Protein AF-A0A4W5PQN6-F1 (afdb_monomer)

Nearest PDB structures (foldseek):
  8ptx-assembly1_C  TM=5.945E-01  e=7.706E-08  Homo sapiens

InterPro domains:
  IPR039661 ELP3/YhcC [PTHR11135] (6-90)
  IPR056591 ELP3-like, N-terminal domain [PF23613] (7-64)

Organism: NCBI:txid62062

Sequence (93 aa):
MSPISWVEAHQEGKDVNLNKVKTKCSAKYGLSAQPRLVDIIAAVPPQYRRALVPKLKAKPIRTASRIAVVAVMCKPHRCPHISFTGNICVRHL

Secondary structure (DSSP, 8-state):
----HHHHHHHTT----HHHHH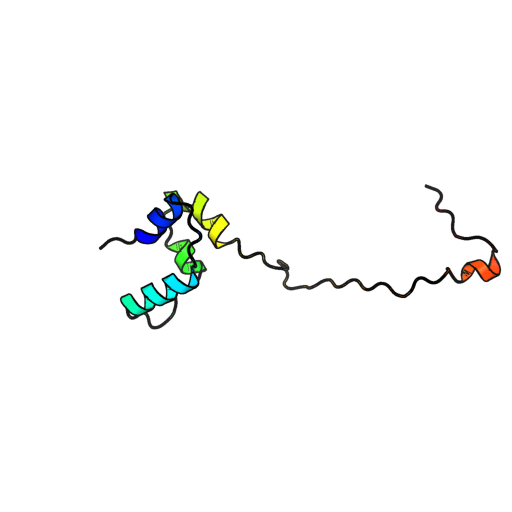HHHHHHTT-SSPPPHHHHHHTS-HHHHHHHHHHHH-S--S-TTS-------PPP---TTHHHHSS------

Structure (mmCIF, N/CA/C/O backbone):
data_AF-A0A4W5PQN6-F1
#
_entry.id   AF-A0A4W5PQN6-F1
#
loop_
_atom_site.group_PDB
_atom_site.id
_atom_site.type_symbol
_atom_site.label_atom_id
_atom_site.label_alt_id
_atom_site.label_comp_id
_atom_site.label_asym_id
_atom_site.label_entity_id
_atom_site.label_seq_id
_atom_site.pdbx_PDB_ins_code
_atom_site.Cartn_x
_atom_site.Cartn_y
_atom_site.Cartn_z
_atom_site.occupanc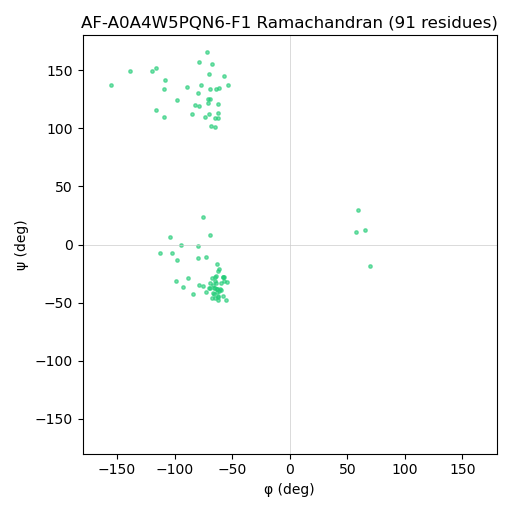y
_atom_site.B_iso_or_equiv
_atom_site.auth_seq_id
_atom_site.auth_comp_id
_atom_site.auth_asym_id
_atom_site.auth_atom_id
_atom_site.pdbx_PDB_model_num
ATOM 1 N N . MET A 1 1 ? -25.875 8.201 24.475 1.00 36.53 1 MET A N 1
ATOM 2 C CA . MET A 1 1 ? -24.421 8.182 24.755 1.00 36.53 1 MET A CA 1
ATOM 3 C C . MET A 1 1 ? -23.694 8.036 23.420 1.00 36.53 1 MET A C 1
ATOM 5 O O . MET A 1 1 ? -23.774 6.989 22.795 1.00 36.53 1 MET A O 1
ATOM 9 N N . SER A 1 2 ? -23.161 9.139 22.910 1.00 35.22 2 SER A N 1
ATOM 10 C CA . SER A 1 2 ? -22.974 9.478 21.490 1.00 35.22 2 SER A CA 1
ATOM 11 C C . SER A 1 2 ? -21.751 8.818 20.810 1.00 35.22 2 SER A C 1
ATOM 13 O O . SER A 1 2 ? -20.637 8.966 21.308 1.00 35.22 2 SER A O 1
ATOM 15 N N . PRO A 1 3 ? -21.896 8.182 19.628 1.00 45.47 3 PRO A N 1
ATOM 16 C CA . PRO A 1 3 ? -20.783 7.627 18.836 1.00 45.47 3 PRO A CA 1
ATOM 17 C C . PRO A 1 3 ? -19.935 8.678 18.069 1.00 45.47 3 PRO A C 1
ATOM 19 O O . PRO A 1 3 ? -19.304 8.357 17.065 1.00 45.47 3 PRO A O 1
ATOM 22 N N . ILE A 1 4 ? -19.915 9.946 18.501 1.00 47.41 4 ILE A N 1
ATOM 23 C CA . ILE A 1 4 ? -19.683 11.096 17.598 1.00 47.41 4 ILE A CA 1
ATOM 24 C C . ILE A 1 4 ? -18.233 11.629 17.581 1.00 47.41 4 ILE A C 1
ATOM 26 O O . ILE A 1 4 ? -17.850 12.297 16.623 1.00 47.41 4 ILE A O 1
ATOM 30 N N . SER A 1 5 ? -17.356 11.256 18.521 1.00 57.34 5 SER A N 1
ATOM 31 C CA . SER A 1 5 ? -16.043 11.930 18.656 1.00 57.34 5 SER A CA 1
ATOM 32 C C . SER A 1 5 ? -15.100 11.803 17.443 1.00 57.34 5 SER A C 1
ATOM 34 O O . SER A 1 5 ? -14.124 12.537 17.330 1.00 57.34 5 SER A O 1
ATOM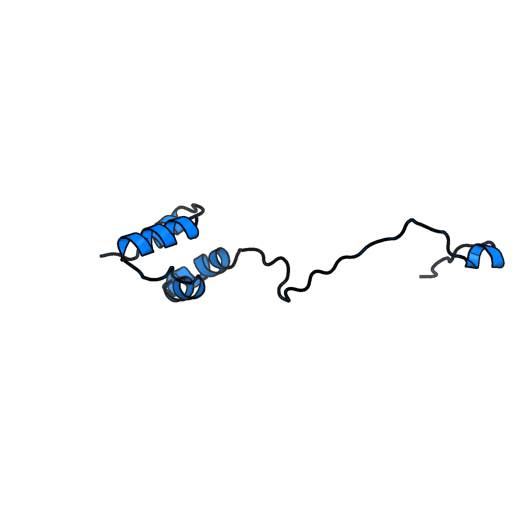 36 N N . TRP A 1 6 ? -15.346 10.861 16.529 1.00 55.47 6 TRP A N 1
ATOM 37 C CA . TRP A 1 6 ? -14.550 10.683 15.307 1.00 55.47 6 TRP A CA 1
ATOM 38 C C . TRP A 1 6 ? -15.029 11.516 14.122 1.00 55.47 6 TRP A C 1
ATOM 40 O O . TRP A 1 6 ? -14.230 11.851 13.249 1.00 55.47 6 TRP A O 1
ATOM 50 N N . VAL A 1 7 ? -16.327 11.817 14.074 1.00 61.31 7 VAL A N 1
ATOM 51 C CA . VAL A 1 7 ? -16.918 12.640 13.013 1.00 61.31 7 VAL A CA 1
ATOM 52 C C . VAL A 1 7 ? -16.500 14.096 13.217 1.00 61.31 7 VAL A C 1
ATOM 54 O O . VAL A 1 7 ? -16.077 14.746 12.264 1.00 61.31 7 VAL A O 1
ATOM 57 N N . GLU A 1 8 ? -16.495 14.557 14.469 1.00 59.06 8 GLU A N 1
ATOM 58 C CA . GLU A 1 8 ? -15.989 15.877 14.874 1.00 59.06 8 GLU A CA 1
ATOM 59 C C . GLU A 1 8 ? -14.489 16.022 14.572 1.00 59.06 8 GLU A C 1
ATOM 61 O O . GLU A 1 8 ?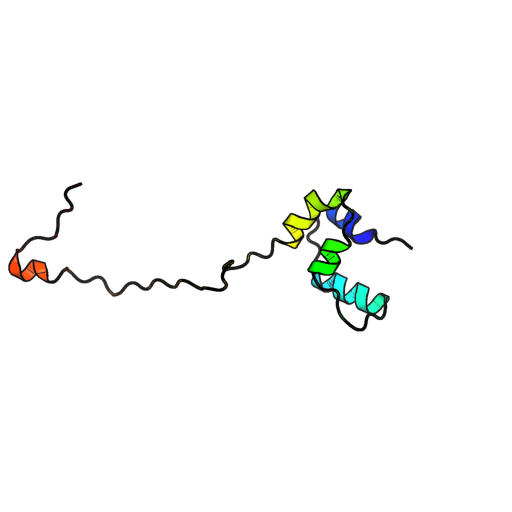 -14.064 16.988 13.942 1.00 59.06 8 GLU A O 1
ATOM 66 N N . ALA A 1 9 ? -13.681 15.007 14.899 1.00 58.84 9 ALA A N 1
ATOM 67 C CA . ALA A 1 9 ? -12.250 15.022 14.593 1.00 58.84 9 ALA A CA 1
ATOM 68 C C . ALA A 1 9 ? -11.944 15.030 13.078 1.00 58.84 9 ALA A C 1
ATOM 70 O O . ALA A 1 9 ? -10.906 15.544 12.659 1.00 58.84 9 ALA A O 1
ATOM 71 N N . HIS A 1 10 ? -12.844 14.488 12.244 1.00 55.56 10 HIS A N 1
ATOM 72 C CA . HIS A 1 10 ? -12.730 14.578 10.786 1.00 55.56 10 HIS A CA 1
ATOM 73 C C . HIS A 1 10 ? -13.090 15.968 10.249 1.00 55.56 10 HIS A C 1
ATOM 75 O O . HIS A 1 10 ? -12.455 16.420 9.295 1.00 55.56 10 HIS A O 1
ATOM 81 N N . GLN A 1 11 ? -14.075 16.644 10.850 1.00 54.53 11 GLN A N 1
ATOM 82 C CA . GLN A 1 11 ? -14.425 18.029 10.511 1.00 54.53 11 GLN A CA 1
ATOM 83 C C . GLN A 1 11 ? -13.284 19.001 10.841 1.00 54.53 11 GLN A C 1
ATOM 85 O O . GLN A 1 11 ? -13.070 19.952 10.099 1.00 54.53 11 GLN A O 1
ATOM 90 N N . GLU A 1 12 ? -12.486 18.714 11.874 1.00 57.25 12 GLU A N 1
ATOM 91 C CA . GLU A 1 12 ? -11.294 19.499 12.233 1.00 57.25 12 GLU A CA 1
ATOM 92 C C . GLU A 1 12 ? -10.045 19.200 11.379 1.00 57.25 12 GLU A C 1
ATOM 94 O O . GLU A 1 12 ? -8.991 19.792 11.603 1.00 57.25 12 GLU A O 1
ATOM 99 N N . GLY A 1 13 ? -10.111 18.268 10.420 1.00 53.38 13 GLY A N 1
ATOM 100 C CA . GLY A 1 13 ? -8.979 17.951 9.538 1.00 53.38 13 GLY A CA 1
ATOM 101 C C . GLY A 1 13 ? -7.756 17.338 10.239 1.00 53.38 13 GLY A C 1
ATOM 102 O O . GLY A 1 13 ? -6.695 17.231 9.624 1.00 53.38 13 GLY A O 1
ATOM 103 N N . LYS A 1 14 ? -7.883 16.914 11.502 1.00 53.31 14 LYS A N 1
ATOM 104 C CA . LYS A 1 14 ? -6.786 16.319 12.276 1.00 53.31 14 LYS A CA 1
ATOM 105 C C . LYS A 1 14 ? -6.544 14.871 11.857 1.00 53.31 14 LYS A C 1
ATOM 107 O O . LYS A 1 14 ? -7.478 14.083 11.701 1.00 53.31 14 LYS A O 1
ATOM 112 N N . ASP A 1 15 ? -5.272 14.501 11.719 1.00 54.56 15 ASP A N 1
ATOM 113 C CA . ASP A 1 15 ? -4.871 13.107 11.532 1.00 54.56 15 ASP A CA 1
ATOM 114 C C . ASP A 1 15 ? -5.143 12.327 12.825 1.00 54.56 15 ASP A C 1
ATOM 116 O O . ASP A 1 15 ? -4.438 12.447 13.831 1.00 54.56 15 ASP A O 1
ATOM 120 N N . VAL A 1 16 ? -6.236 11.566 12.837 1.00 63.31 16 VAL A N 1
ATOM 121 C CA . VAL A 1 16 ? -6.591 10.745 13.990 1.00 63.31 16 VAL A CA 1
ATOM 122 C C . VAL A 1 16 ? -5.850 9.422 13.887 1.00 63.31 16 VAL A C 1
ATOM 124 O O . VAL A 1 16 ? -6.158 8.576 13.046 1.00 63.31 16 VAL A O 1
ATOM 127 N N . ASN A 1 17 ? -4.907 9.200 14.802 1.00 65.50 17 ASN A N 1
ATOM 128 C CA . ASN A 1 17 ? -4.231 7.915 14.911 1.00 65.50 17 ASN A CA 1
ATOM 129 C C . ASN A 1 17 ? -5.230 6.819 15.324 1.00 65.50 17 ASN A C 1
ATOM 131 O O . ASN A 1 17 ? -5.562 6.657 16.504 1.00 65.50 17 ASN A O 1
ATOM 135 N N . LEU A 1 18 ? -5.669 6.037 14.334 1.00 67.94 18 LEU A N 1
ATOM 136 C CA . LEU A 1 18 ? -6.687 5.001 14.493 1.00 67.94 18 LEU A CA 1
ATOM 137 C C . LEU A 1 18 ? -6.324 3.956 15.554 1.00 67.94 18 LEU A C 1
ATOM 139 O O . LEU A 1 18 ? -7.210 3.436 16.226 1.00 67.94 18 LEU A O 1
ATOM 143 N N . ASN A 1 19 ? -5.033 3.666 15.736 1.00 67.00 19 ASN A N 1
ATOM 144 C CA . ASN A 1 19 ? -4.569 2.667 16.696 1.00 67.00 19 ASN A CA 1
ATOM 145 C C . ASN A 1 19 ? -4.835 3.109 18.138 1.00 67.00 19 ASN A C 1
ATOM 147 O O . ASN A 1 19 ? -5.385 2.344 18.925 1.00 67.00 19 ASN A O 1
ATOM 151 N N . LYS A 1 20 ? -4.517 4.367 18.471 1.00 69.88 20 LYS A N 1
ATOM 152 C CA . LYS A 1 20 ? -4.730 4.902 19.826 1.00 69.88 20 LYS A CA 1
ATOM 153 C C . LYS A 1 20 ? -6.202 4.894 20.211 1.00 69.88 20 LYS A C 1
ATOM 155 O O . LYS A 1 20 ? -6.544 4.602 21.355 1.00 69.88 20 LYS A O 1
ATOM 160 N N . VAL A 1 21 ? -7.078 5.226 19.270 1.00 72.88 21 VAL A N 1
ATOM 161 C CA . VAL A 1 21 ? -8.501 5.322 19.577 1.00 72.88 21 VAL A CA 1
ATOM 162 C C . VAL A 1 21 ? -9.162 3.943 19.635 1.00 72.88 21 VAL A C 1
ATOM 164 O O . VAL A 1 21 ? -9.991 3.730 20.512 1.00 72.88 21 VAL A O 1
ATOM 167 N N . LYS A 1 22 ? -8.739 2.971 18.812 1.00 71.25 22 LYS A N 1
ATOM 168 C CA . LYS A 1 22 ? -9.155 1.563 18.963 1.00 71.25 22 LYS A CA 1
ATOM 169 C C . LYS A 1 22 ? -8.836 1.035 20.364 1.00 71.25 22 LYS A C 1
ATOM 171 O O . LYS A 1 22 ? -9.728 0.498 21.024 1.00 71.25 22 LYS A O 1
ATOM 176 N N . THR A 1 23 ? -7.615 1.273 20.854 1.00 72.62 23 THR A N 1
ATOM 177 C CA . THR A 1 23 ? -7.200 0.852 22.200 1.00 72.62 23 THR A CA 1
ATOM 178 C C . THR A 1 23 ? -8.045 1.519 23.283 1.00 72.62 23 THR A C 1
ATOM 180 O O . THR A 1 23 ? -8.568 0.827 24.153 1.00 72.62 23 THR A O 1
ATOM 183 N N . LYS A 1 24 ? -8.247 2.843 23.204 1.00 73.38 24 LYS A N 1
ATOM 184 C CA . LYS A 1 24 ? -9.070 3.594 24.170 1.00 73.38 24 LYS A CA 1
ATOM 185 C C . LYS A 1 24 ? -10.532 3.148 24.173 1.00 73.38 24 LYS A C 1
ATOM 187 O O . LYS A 1 24 ? -11.105 2.972 25.242 1.00 73.38 24 LYS A O 1
ATOM 192 N N . CYS A 1 25 ? -11.135 2.952 23.002 1.00 73.19 25 CYS A N 1
ATOM 193 C CA . CYS A 1 25 ? -12.512 2.473 22.893 1.00 73.19 25 CYS A CA 1
ATOM 194 C C . CYS A 1 25 ? -12.645 1.053 23.448 1.00 73.19 25 CYS A C 1
ATOM 196 O O . CYS A 1 25 ? -13.532 0.802 24.252 1.00 73.19 25 CYS A O 1
ATOM 198 N N . SER A 1 26 ? -11.739 0.144 23.095 1.00 73.69 26 SER A N 1
ATOM 199 C CA . SER A 1 26 ? -11.808 -1.238 23.584 1.00 73.69 26 SER A CA 1
ATOM 200 C C . SER A 1 26 ? -11.619 -1.334 25.095 1.00 73.69 26 SER A C 1
ATOM 202 O O . SER A 1 26 ? -12.331 -2.096 25.736 1.00 73.69 26 SER A O 1
ATOM 204 N N . ALA A 1 27 ? -10.741 -0.508 25.674 1.00 75.56 27 ALA A N 1
ATOM 205 C CA . ALA A 1 27 ? -10.587 -0.403 27.124 1.00 75.56 27 ALA A CA 1
ATOM 206 C C . ALA A 1 27 ? -11.835 0.191 27.799 1.00 75.56 27 ALA A C 1
ATOM 208 O O . ALA A 1 27 ? -12.280 -0.315 28.823 1.00 75.56 27 ALA A O 1
ATOM 209 N N . LYS A 1 28 ? -12.439 1.230 27.206 1.00 76.25 28 LYS A N 1
ATOM 210 C 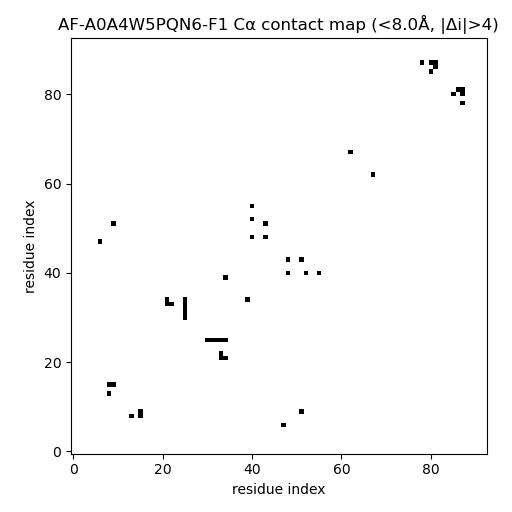CA . LYS A 1 28 ? -13.646 1.883 27.740 1.00 76.25 28 LYS A CA 1
ATOM 211 C C . LYS A 1 28 ? -14.879 0.974 27.717 1.00 76.25 28 LYS A C 1
ATOM 213 O O . LYS A 1 28 ? -15.719 1.083 28.601 1.00 76.25 28 LYS A O 1
ATOM 218 N N . TYR A 1 29 ? -14.997 0.115 26.706 1.00 77.56 29 TYR A N 1
ATOM 219 C CA . TYR A 1 29 ? -16.147 -0.774 26.511 1.00 77.56 29 TYR A CA 1
ATOM 220 C C . TYR A 1 29 ? -15.870 -2.235 26.901 1.00 77.56 29 TYR A C 1
ATOM 222 O O . TYR A 1 29 ? -16.720 -3.086 26.659 1.00 77.56 29 TYR A O 1
ATOM 230 N N . GLY A 1 30 ? -14.703 -2.544 27.482 1.00 75.50 30 GLY A N 1
ATOM 231 C CA . GLY A 1 30 ? -14.350 -3.903 27.914 1.00 75.50 30 GLY A CA 1
ATOM 232 C C . GLY A 1 30 ? -14.345 -4.936 26.780 1.00 75.50 30 GLY A C 1
ATOM 233 O O . GLY A 1 30 ? -14.658 -6.102 27.004 1.00 75.50 30 GLY A O 1
ATOM 234 N N . LEU A 1 31 ? -14.042 -4.518 25.547 1.00 76.69 31 LEU A N 1
ATOM 235 C CA . LEU A 1 31 ? -14.080 -5.403 24.385 1.00 76.69 31 LEU A CA 1
ATOM 236 C C . LEU A 1 31 ? -12.948 -6.438 24.473 1.00 76.69 31 LEU A C 1
ATOM 238 O O . LEU A 1 31 ? -11.775 -6.077 24.550 1.00 76.69 31 LEU A O 1
ATOM 242 N N . SER A 1 32 ? -13.307 -7.723 24.388 1.00 72.12 32 SER A N 1
ATOM 243 C CA . SER A 1 32 ? -12.365 -8.858 24.372 1.00 72.12 32 SER A CA 1
ATOM 244 C C . SER A 1 32 ? -11.343 -8.779 23.229 1.00 72.12 32 SER A C 1
ATOM 246 O O . SER A 1 32 ? -10.227 -9.280 23.360 1.00 72.12 32 SER A O 1
ATOM 248 N N . ALA A 1 33 ? -11.701 -8.128 22.119 1.00 73.00 33 ALA A N 1
ATOM 249 C CA . ALA A 1 33 ? -10.843 -7.969 20.956 1.00 73.00 33 ALA A CA 1
ATOM 250 C C . ALA A 1 33 ? -10.940 -6.554 20.377 1.00 73.00 33 ALA A C 1
ATOM 252 O O . ALA A 1 33 ? -11.982 -5.901 20.425 1.00 73.00 33 ALA A O 1
ATOM 253 N N . GLN A 1 34 ? -9.839 -6.094 19.779 1.00 74.00 34 GLN A N 1
ATOM 254 C CA . GLN A 1 34 ? -9.805 -4.817 19.072 1.00 74.00 34 GLN A CA 1
ATOM 255 C C . GLN A 1 34 ? -10.644 -4.897 17.783 1.00 74.00 34 GLN A C 1
ATOM 257 O O . GLN A 1 34 ? -10.462 -5.836 17.001 1.00 74.00 34 GLN A O 1
ATOM 262 N N . PRO A 1 35 ? -11.505 -3.903 17.496 1.00 74.25 35 PRO A N 1
ATOM 263 C CA . PRO A 1 35 ? -12.326 -3.904 16.291 1.00 74.25 35 PRO A CA 1
ATOM 264 C C . PRO A 1 35 ? -11.462 -3.826 15.026 1.00 74.25 35 PRO A C 1
ATOM 266 O O . PRO A 1 35 ? -10.528 -3.007 14.910 1.00 74.25 35 PRO A O 1
ATOM 269 N N . ARG A 1 36 ? -11.776 -4.677 14.040 1.00 70.62 36 ARG A N 1
ATOM 270 C CA . ARG A 1 36 ? -11.050 -4.705 12.765 1.00 70.62 36 ARG A CA 1
ATOM 271 C C . ARG A 1 36 ? -11.331 -3.413 12.005 1.00 70.62 36 ARG A C 1
ATOM 273 O O . ARG A 1 36 ? -12.338 -2.742 12.206 1.00 70.62 36 ARG A O 1
ATOM 280 N N . LEU A 1 37 ? -10.418 -3.026 11.113 1.00 72.19 37 LEU A N 1
ATOM 281 C CA . LEU A 1 37 ? -10.613 -1.820 10.299 1.00 72.19 37 LEU A CA 1
ATOM 282 C C . LEU A 1 37 ? -11.883 -1.916 9.429 1.00 72.19 37 LEU A C 1
ATOM 284 O O . LEU A 1 37 ? -12.556 -0.911 9.233 1.00 72.19 37 LEU A O 1
ATOM 288 N N . VAL A 1 38 ? -12.228 -3.126 8.971 1.00 70.50 38 VAL A N 1
ATOM 289 C CA . VAL A 1 38 ? -13.452 -3.399 8.199 1.00 70.50 38 VAL A CA 1
ATOM 290 C C . VAL A 1 38 ? -14.726 -3.114 8.999 1.00 70.50 38 VAL A C 1
ATOM 292 O O . VAL A 1 38 ? -15.629 -2.475 8.468 1.00 70.50 38 VAL A O 1
ATOM 295 N N . ASP A 1 39 ? -14.759 -3.479 10.282 1.00 75.19 39 ASP A N 1
ATOM 296 C CA . ASP A 1 39 ? -15.919 -3.267 11.160 1.00 75.19 39 ASP A CA 1
ATOM 297 C C . ASP A 1 39 ? -16.111 -1.775 11.459 1.00 75.19 39 ASP A C 1
ATOM 299 O O . ASP A 1 39 ? -17.226 -1.261 11.466 1.00 75.19 39 ASP A O 1
ATOM 303 N N . ILE A 1 40 ? -15.002 -1.046 11.618 1.00 75.69 40 ILE A N 1
ATOM 304 C CA . ILE A 1 40 ? -15.013 0.410 11.808 1.00 75.69 40 ILE A CA 1
ATOM 305 C C . ILE A 1 40 ? -15.539 1.110 10.554 1.00 75.69 40 ILE A C 1
ATOM 307 O O . ILE A 1 40 ? -16.357 2.014 10.668 1.00 75.69 40 ILE A O 1
ATOM 311 N N . ILE A 1 41 ? -15.114 0.679 9.360 1.00 72.44 41 ILE A N 1
ATOM 312 C CA . ILE A 1 41 ? -15.622 1.200 8.080 1.00 72.44 41 ILE A CA 1
ATOM 313 C C . ILE A 1 41 ? -17.121 0.899 7.918 1.00 72.44 41 ILE A C 1
ATOM 315 O O . ILE A 1 41 ? -17.866 1.738 7.403 1.00 72.44 41 ILE A O 1
ATOM 319 N N . ALA A 1 42 ? -17.572 -0.279 8.357 1.00 74.06 42 ALA A N 1
ATOM 320 C CA . ALA A 1 42 ? -18.978 -0.667 8.313 1.00 74.06 42 ALA A CA 1
ATOM 321 C C . ALA A 1 42 ? -19.845 0.195 9.243 1.00 74.06 42 ALA A C 1
ATOM 323 O O . ALA A 1 42 ? -20.939 0.584 8.840 1.00 74.06 42 ALA A O 1
ATOM 324 N N . ALA A 1 43 ? -19.327 0.562 10.420 1.00 76.75 43 ALA A N 1
ATOM 325 C CA . ALA A 1 43 ? -20.002 1.412 11.400 1.00 76.75 43 ALA A CA 1
ATOM 326 C C . ALA A 1 43 ? -20.094 2.902 11.003 1.00 76.75 43 ALA A C 1
ATOM 328 O O . AL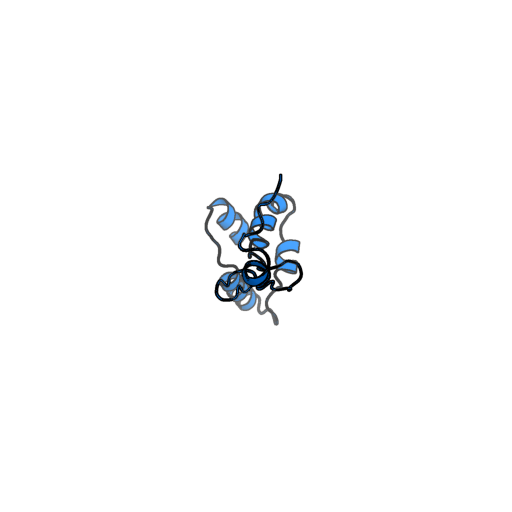A A 1 43 ? -20.810 3.660 11.657 1.00 76.75 43 ALA A O 1
ATOM 329 N N . VAL A 1 44 ? -19.395 3.348 9.947 1.00 75.25 44 VAL A N 1
ATOM 330 C CA . VAL A 1 44 ? -19.483 4.741 9.472 1.00 75.25 44 VAL A CA 1
ATOM 331 C C . VAL A 1 44 ? -20.847 4.993 8.811 1.00 75.25 44 VAL A C 1
ATOM 333 O O . VAL A 1 44 ? -21.174 4.309 7.831 1.00 75.25 44 VAL A O 1
ATOM 336 N N . PRO A 1 45 ? -21.611 6.015 9.255 1.00 76.31 45 PRO A N 1
ATOM 337 C CA . PRO A 1 45 ? -22.864 6.401 8.616 1.00 76.31 45 PRO A CA 1
ATOM 338 C C . PRO A 1 45 ? -22.666 6.750 7.130 1.00 76.31 45 PRO A C 1
ATOM 340 O O . PRO A 1 45 ? -21.651 7.355 6.765 1.00 76.31 45 PRO A O 1
ATOM 343 N N . PRO A 1 46 ? -23.640 6.447 6.253 1.00 71.81 46 PRO A N 1
ATOM 344 C CA . PRO A 1 46 ? -23.507 6.627 4.802 1.00 71.81 46 PRO A CA 1
ATOM 345 C C . PRO A 1 46 ? -23.195 8.075 4.390 1.00 71.81 46 PRO A C 1
ATOM 347 O O . PRO A 1 46 ? -22.501 8.296 3.400 1.00 71.81 46 PRO A O 1
ATOM 350 N N . GLN A 1 47 ? -23.630 9.041 5.200 1.00 74.62 47 GLN A N 1
ATOM 351 C CA . GLN A 1 47 ? -23.423 10.481 5.026 1.00 74.62 47 GLN A CA 1
ATOM 352 C C . GLN A 1 47 ? -21.932 10.865 5.010 1.00 74.62 47 GLN A C 1
ATOM 354 O O . GLN A 1 47 ? -21.496 11.680 4.203 1.00 74.62 47 GLN A O 1
ATOM 359 N N . TYR A 1 48 ? -21.129 10.213 5.855 1.00 69.69 48 TYR A N 1
ATOM 360 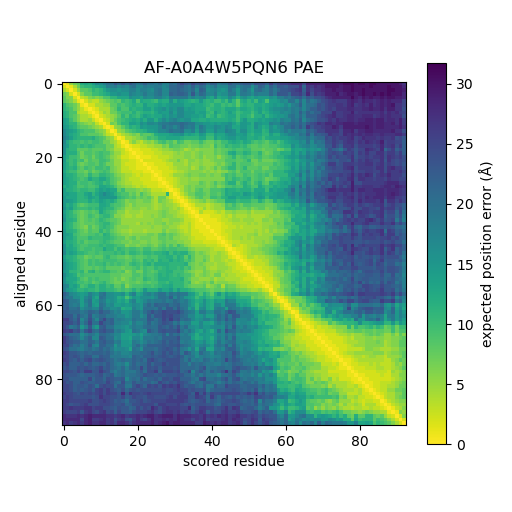C CA . TYR A 1 48 ? -19.699 10.493 6.018 1.00 69.69 48 TYR A CA 1
ATOM 361 C C . TYR A 1 48 ? -18.809 9.465 5.310 1.00 69.69 48 TYR A C 1
ATOM 363 O O . TYR A 1 48 ? -17.593 9.641 5.204 1.00 69.69 48 TYR A O 1
ATOM 371 N N . ARG A 1 49 ? -19.406 8.392 4.776 1.00 69.81 49 ARG A N 1
ATOM 372 C CA . ARG A 1 49 ? -18.699 7.278 4.137 1.00 69.81 49 ARG A CA 1
ATOM 373 C C . ARG A 1 49 ? -17.861 7.734 2.937 1.00 69.81 49 ARG A C 1
ATOM 375 O O . ARG A 1 49 ? -16.735 7.270 2.784 1.00 69.81 49 ARG A O 1
ATOM 382 N N . ARG A 1 50 ? -18.354 8.679 2.126 1.00 68.62 50 ARG A N 1
ATOM 383 C CA . ARG A 1 50 ? -17.617 9.214 0.960 1.00 68.62 50 ARG A CA 1
ATOM 384 C C . ARG A 1 50 ? -16.331 9.957 1.342 1.00 68.62 50 ARG A C 1
ATOM 386 O O . ARG A 1 50 ? -15.359 9.874 0.602 1.00 68.62 50 ARG A O 1
ATOM 393 N N . ALA A 1 51 ? -16.307 10.628 2.493 1.00 69.62 51 ALA A N 1
ATOM 394 C CA . ALA A 1 51 ? -15.157 11.413 2.945 1.00 69.62 51 ALA A CA 1
ATOM 395 C C . ALA A 1 51 ? -14.186 10.610 3.835 1.00 69.62 51 ALA A C 1
ATOM 397 O O . ALA A 1 51 ? -12.968 10.766 3.723 1.00 69.62 51 ALA A O 1
ATOM 398 N N . LEU A 1 52 ? -14.697 9.716 4.695 1.00 69.06 52 LEU A N 1
ATOM 399 C CA . LEU A 1 52 ? -13.873 8.934 5.630 1.00 69.06 52 LEU A CA 1
ATOM 400 C C . LEU A 1 52 ? -13.264 7.671 5.011 1.00 69.06 52 LEU A C 1
ATOM 402 O O . LEU A 1 52 ? -12.099 7.377 5.268 1.00 69.06 52 LEU A O 1
ATOM 406 N N . VAL A 1 53 ? -14.013 6.904 4.211 1.00 70.50 53 VAL A N 1
ATOM 407 C CA . VAL A 1 53 ? -13.539 5.614 3.665 1.00 70.50 53 VAL A CA 1
ATOM 408 C C . VAL A 1 53 ? -12.253 5.721 2.843 1.00 70.50 53 VAL A C 1
ATOM 410 O O . VAL A 1 53 ? -11.374 4.882 3.062 1.00 70.50 53 VAL A O 1
ATOM 413 N N . PRO A 1 54 ? -12.077 6.703 1.936 1.00 70.00 54 PRO A N 1
ATOM 414 C CA . PRO A 1 54 ? -10.819 6.825 1.204 1.00 70.00 54 PRO A CA 1
ATOM 415 C C . PRO A 1 54 ? -9.629 7.111 2.131 1.00 70.00 54 PRO A C 1
ATOM 417 O O . PRO A 1 54 ? -8.578 6.506 1.948 1.00 70.00 54 PRO A O 1
ATOM 420 N N . LYS A 1 55 ? -9.799 7.928 3.182 1.00 66.38 55 LYS A N 1
ATOM 421 C CA . LYS A 1 55 ? -8.737 8.208 4.168 1.00 66.38 55 LYS A CA 1
ATOM 422 C C . LYS A 1 55 ? -8.416 6.998 5.051 1.00 66.38 55 LYS A C 1
ATOM 424 O O . LYS A 1 55 ? -7.257 6.738 5.347 1.00 66.38 55 LYS A O 1
ATOM 429 N N . LEU A 1 56 ? -9.426 6.212 5.427 1.00 66.56 56 LEU A N 1
ATOM 430 C CA . LEU A 1 56 ? -9.252 4.983 6.215 1.00 66.56 56 LEU A CA 1
ATOM 431 C C . LEU A 1 56 ? -8.554 3.869 5.417 1.00 66.56 56 LEU A C 1
ATOM 433 O O . LEU A 1 56 ? -7.801 3.080 5.987 1.00 66.56 56 LEU A O 1
ATOM 437 N N . LYS A 1 57 ? -8.784 3.808 4.100 1.00 63.09 57 LYS A N 1
ATOM 438 C CA . LYS A 1 57 ? -8.096 2.889 3.178 1.00 63.09 57 LYS A CA 1
ATOM 439 C C . LYS A 1 57 ? -6.702 3.368 2.772 1.00 63.09 57 LYS A C 1
ATOM 441 O O . LYS A 1 57 ? -5.952 2.577 2.212 1.00 63.09 57 LYS A O 1
ATOM 446 N N . ALA A 1 58 ? -6.342 4.618 3.066 1.00 58.44 58 ALA A N 1
ATOM 447 C CA . ALA A 1 58 ? -5.144 5.276 2.552 1.00 58.44 58 ALA A CA 1
ATOM 448 C C . ALA A 1 58 ? -3.816 4.731 3.092 1.00 58.44 58 ALA A C 1
ATOM 450 O O . ALA A 1 58 ? -2.785 5.329 2.811 1.00 58.44 58 ALA A O 1
ATOM 451 N N . LYS A 1 59 ? -3.785 3.615 3.839 1.00 56.81 59 LYS A N 1
ATOM 452 C CA . LYS A 1 59 ? -2.514 2.923 4.074 1.00 56.81 59 LYS A CA 1
ATOM 453 C C . LYS A 1 59 ? -2.021 2.464 2.694 1.00 56.81 59 LYS A C 1
ATOM 455 O O . LYS A 1 59 ? -2.647 1.567 2.125 1.00 56.81 59 LYS A O 1
ATOM 460 N N . PRO A 1 60 ? -0.954 3.059 2.131 1.00 56.72 60 PRO A N 1
ATOM 461 C CA . PRO A 1 60 ? -0.475 2.650 0.824 1.00 56.72 60 PRO A CA 1
ATOM 462 C C . PRO A 1 60 ? -0.048 1.188 0.934 1.00 56.72 60 PRO A C 1
ATOM 464 O O . PRO A 1 60 ? 0.884 0.846 1.666 1.00 56.72 60 PRO A O 1
ATOM 467 N N . ILE A 1 61 ? -0.770 0.303 0.255 1.00 60.69 61 ILE A N 1
ATOM 468 C CA . ILE A 1 61 ? -0.307 -1.064 0.060 1.00 60.69 61 ILE A CA 1
ATOM 469 C C . ILE A 1 61 ? 0.856 -0.985 -0.927 1.00 60.69 61 ILE A C 1
ATOM 471 O O . ILE A 1 61 ? 0.702 -0.455 -2.023 1.00 60.69 61 ILE A O 1
ATOM 475 N N . ARG A 1 62 ? 2.038 -1.472 -0.523 1.00 63.34 62 ARG A N 1
ATOM 476 C CA . ARG A 1 62 ? 3.235 -1.496 -1.386 1.00 63.34 62 ARG A CA 1
ATOM 477 C C . ARG A 1 62 ? 2.946 -2.215 -2.713 1.00 63.34 62 ARG A C 1
ATOM 479 O O . ARG A 1 62 ? 3.482 -1.815 -3.736 1.00 63.34 62 ARG A O 1
ATOM 486 N N . THR A 1 63 ? 2.055 -3.213 -2.689 1.00 57.56 63 THR A N 1
ATOM 487 C CA . THR A 1 63 ? 1.494 -3.876 -3.872 1.00 57.56 63 THR A CA 1
ATOM 488 C C . THR A 1 63 ? 0.129 -4.499 -3.578 1.00 57.56 63 THR A C 1
ATOM 490 O O . THR A 1 63 ? -0.062 -5.149 -2.550 1.00 57.56 63 THR A O 1
ATOM 493 N N . ALA A 1 64 ? -0.823 -4.341 -4.505 1.00 69.12 64 ALA A N 1
ATOM 494 C CA . ALA A 1 64 ? -2.161 -4.940 -4.418 1.00 69.12 64 ALA A CA 1
ATOM 495 C C . ALA A 1 64 ? -2.144 -6.477 -4.471 1.00 69.12 64 ALA A C 1
ATOM 497 O O . ALA A 1 64 ? -2.997 -7.128 -3.875 1.00 69.12 64 ALA A O 1
ATOM 498 N N . SER A 1 65 ? -1.137 -7.052 -5.133 1.00 76.38 65 SER A N 1
ATOM 499 C CA . SER A 1 65 ? -0.970 -8.496 -5.322 1.00 76.38 65 SER A CA 1
ATOM 500 C C . SER A 1 65 ? -0.064 -9.173 -4.285 1.00 76.38 65 SER A C 1
ATOM 502 O O . SER A 1 65 ? 0.150 -10.375 -4.379 1.00 76.38 65 SER A O 1
ATOM 504 N N . ARG A 1 66 ? 0.496 -8.434 -3.310 1.00 69.50 66 ARG A N 1
ATOM 505 C CA . ARG A 1 66 ? 1.580 -8.894 -2.406 1.00 69.50 66 ARG A CA 1
ATOM 506 C C . ARG A 1 66 ? 2.870 -9.359 -3.108 1.00 69.50 66 ARG A C 1
ATOM 508 O O . ARG A 1 66 ? 3.741 -9.917 -2.449 1.00 69.50 66 ARG A O 1
ATOM 515 N N . ILE A 1 67 ? 3.016 -9.124 -4.411 1.00 83.12 67 ILE A N 1
ATOM 516 C CA . ILE A 1 67 ? 4.237 -9.436 -5.166 1.00 83.12 67 ILE A CA 1
ATOM 517 C C . ILE A 1 67 ? 5.169 -8.223 -5.099 1.00 83.12 67 ILE A C 1
ATOM 519 O O . ILE A 1 67 ? 4.713 -7.094 -5.262 1.00 83.12 67 ILE A O 1
ATOM 523 N N . ALA A 1 68 ? 6.462 -8.430 -4.859 1.00 84.75 68 ALA A N 1
ATOM 524 C CA . ALA A 1 68 ? 7.474 -7.376 -4.910 1.00 84.75 68 ALA A CA 1
ATOM 525 C C . ALA A 1 68 ? 8.369 -7.597 -6.135 1.00 84.75 68 ALA A C 1
ATOM 527 O O . ALA A 1 68 ? 9.133 -8.558 -6.175 1.00 84.75 68 ALA A O 1
ATOM 528 N N . VAL A 1 69 ? 8.257 -6.727 -7.143 1.00 86.88 69 VAL A N 1
ATOM 529 C CA . VAL A 1 69 ? 9.126 -6.776 -8.327 1.00 86.88 69 VAL A CA 1
ATOM 530 C C . VAL A 1 69 ? 10.436 -6.073 -7.992 1.00 86.88 69 VAL A C 1
ATOM 532 O O . VAL A 1 69 ? 10.437 -4.888 -7.664 1.00 86.88 69 VAL A O 1
ATOM 535 N N . VAL A 1 70 ? 11.546 -6.804 -8.080 1.00 88.81 70 VAL A N 1
ATOM 536 C CA . VAL A 1 70 ? 12.898 -6.269 -7.896 1.00 88.81 70 VAL A CA 1
ATOM 537 C C . VAL A 1 70 ? 13.644 -6.422 -9.214 1.00 88.81 70 VAL A C 1
ATOM 539 O O . VAL A 1 70 ? 13.870 -7.539 -9.673 1.00 88.81 70 VAL A O 1
ATOM 542 N N . ALA A 1 71 ? 14.016 -5.300 -9.827 1.00 92.06 71 ALA A N 1
ATOM 543 C CA . ALA A 1 71 ? 14.879 -5.284 -10.999 1.00 92.06 71 ALA A CA 1
ATOM 544 C C . ALA A 1 71 ? 16.317 -4.999 -10.555 1.00 92.06 71 ALA A C 1
ATOM 546 O O . ALA A 1 71 ? 16.580 -3.987 -9.905 1.00 92.06 71 ALA A O 1
ATOM 547 N N . VAL A 1 72 ? 17.239 -5.892 -10.911 1.00 92.44 72 VAL A N 1
ATOM 548 C CA . VAL A 1 72 ? 18.680 -5.683 -10.751 1.00 92.44 72 VAL A CA 1
ATOM 549 C C . VAL A 1 72 ? 19.297 -5.461 -12.121 1.00 92.44 72 VAL A C 1
ATOM 551 O O . VAL A 1 72 ? 18.903 -6.092 -13.101 1.00 92.44 72 VAL A O 1
ATOM 554 N N . MET A 1 73 ? 20.268 -4.560 -12.193 1.00 94.75 73 MET A N 1
ATOM 555 C CA . MET A 1 73 ? 21.105 -4.401 -13.374 1.00 94.75 73 MET A CA 1
ATOM 556 C C . MET A 1 73 ? 22.502 -4.910 -13.046 1.00 94.75 73 MET A C 1
ATOM 558 O O . MET A 1 73 ? 23.058 -4.597 -11.993 1.00 94.75 73 MET A O 1
ATOM 562 N N . CYS A 1 74 ? 23.066 -5.707 -13.947 1.00 92.56 74 CYS A N 1
ATOM 563 C CA . CYS A 1 74 ? 24.469 -6.085 -13.874 1.00 92.56 74 CYS A CA 1
ATOM 564 C C . CYS A 1 74 ? 25.358 -4.889 -14.237 1.00 92.56 74 CYS A C 1
ATOM 566 O O . CYS A 1 74 ? 24.900 -3.893 -14.804 1.00 92.56 74 CYS A O 1
ATOM 568 N N . LYS A 1 75 ? 26.654 -5.001 -13.933 1.00 92.12 75 LYS A N 1
ATOM 569 C CA . LYS A 1 75 ? 27.650 -4.019 -14.367 1.00 92.12 75 LYS A CA 1
ATOM 570 C C . LYS A 1 75 ? 27.553 -3.840 -15.892 1.00 92.12 75 LYS A C 1
ATOM 572 O O . LYS A 1 75 ? 27.395 -4.839 -16.597 1.00 92.12 75 LYS A O 1
ATOM 577 N N . PRO A 1 76 ? 27.612 -2.608 -16.419 1.00 92.50 76 PRO A N 1
ATOM 578 C CA . PRO A 1 76 ? 27.514 -2.397 -17.855 1.00 92.50 76 PRO A CA 1
ATOM 579 C C . PRO A 1 76 ? 28.686 -3.083 -18.562 1.00 92.50 76 PRO A C 1
ATOM 581 O O . PRO A 1 76 ? 29.849 -2.774 -18.305 1.00 92.50 76 PRO A O 1
ATOM 584 N N . HIS A 1 77 ? 28.363 -4.007 -19.465 1.00 91.44 77 HIS A N 1
ATOM 585 C CA . HIS A 1 77 ? 29.312 -4.650 -20.367 1.00 91.44 77 HIS A CA 1
ATOM 586 C C . HIS A 1 77 ? 28.920 -4.357 -21.814 1.00 91.44 77 HIS A C 1
ATOM 588 O O . HIS A 1 77 ? 27.744 -4.178 -22.136 1.00 91.44 77 HIS A O 1
ATOM 594 N N . ARG A 1 78 ? 29.920 -4.292 -22.699 1.00 87.56 78 ARG A N 1
ATOM 595 C CA . ARG A 1 78 ? 29.670 -4.174 -24.139 1.00 87.56 78 ARG A CA 1
ATOM 596 C C . ARG A 1 78 ? 29.092 -5.487 -24.663 1.00 87.56 78 ARG A C 1
ATOM 598 O O . ARG A 1 78 ? 29.445 -6.559 -24.179 1.00 87.56 78 ARG A O 1
ATOM 605 N N . CYS A 1 79 ? 28.219 -5.397 -25.664 1.00 90.06 79 CYS A N 1
ATOM 606 C CA . CYS A 1 79 ? 27.670 -6.582 -26.318 1.00 90.06 79 CYS A CA 1
ATOM 607 C C . CYS A 1 79 ? 28.811 -7.391 -26.969 1.00 90.06 79 CYS A C 1
ATOM 609 O O . CYS A 1 79 ? 29.636 -6.788 -27.659 1.00 90.06 79 CYS A O 1
ATOM 611 N N . PRO A 1 80 ? 28.859 -8.728 -26.810 1.00 90.75 80 PRO A N 1
ATOM 612 C CA . PRO A 1 80 ? 29.983 -9.555 -27.273 1.00 90.75 80 PRO A CA 1
ATOM 613 C C . PRO A 1 80 ? 30.190 -9.510 -28.795 1.00 90.75 80 PRO A C 1
ATOM 615 O O . PRO A 1 80 ? 31.296 -9.708 -29.287 1.00 90.75 80 PRO A O 1
ATOM 618 N N . HIS A 1 81 ? 29.140 -9.172 -29.544 1.00 91.56 81 HIS A N 1
ATOM 619 C CA . HIS A 1 81 ? 29.161 -9.055 -30.999 1.00 91.56 81 HIS A CA 1
ATOM 620 C C . HIS A 1 81 ? 30.125 -7.981 -31.532 1.00 91.56 81 HIS A C 1
ATOM 622 O O . HIS A 1 81 ? 30.595 -8.096 -32.662 1.00 91.56 81 HIS A O 1
ATOM 628 N N . ILE A 1 82 ? 30.507 -6.990 -30.712 1.00 90.94 82 ILE A N 1
ATOM 629 C CA . ILE A 1 82 ? 31.486 -5.968 -31.116 1.00 90.94 82 ILE A CA 1
ATOM 630 C C . ILE A 1 82 ? 32.824 -6.581 -31.560 1.00 90.94 82 ILE A C 1
ATOM 632 O O . ILE A 1 82 ? 33.498 -6.008 -32.409 1.00 90.94 82 ILE A O 1
ATOM 636 N N . SER A 1 83 ? 33.185 -7.762 -31.041 1.00 88.06 83 SER A N 1
ATOM 637 C CA . SER A 1 83 ? 34.408 -8.471 -31.433 1.00 88.06 83 SER A CA 1
ATOM 638 C C . SER A 1 83 ? 34.379 -8.974 -32.876 1.00 88.06 83 SER A C 1
ATOM 640 O O . SER A 1 83 ? 35.435 -9.124 -33.479 1.00 88.06 83 SER A O 1
ATOM 642 N N . PHE A 1 84 ? 33.193 -9.269 -33.411 1.00 88.75 84 PHE A N 1
ATOM 643 C CA . PHE A 1 84 ? 33.031 -9.852 -34.743 1.00 88.75 84 PHE A CA 1
ATOM 644 C C . PHE A 1 84 ? 32.680 -8.795 -35.789 1.00 88.75 84 PHE A C 1
ATOM 646 O O . PHE A 1 84 ? 33.066 -8.933 -36.943 1.00 88.75 84 PHE A O 1
ATOM 653 N N . THR A 1 85 ? 31.971 -7.732 -35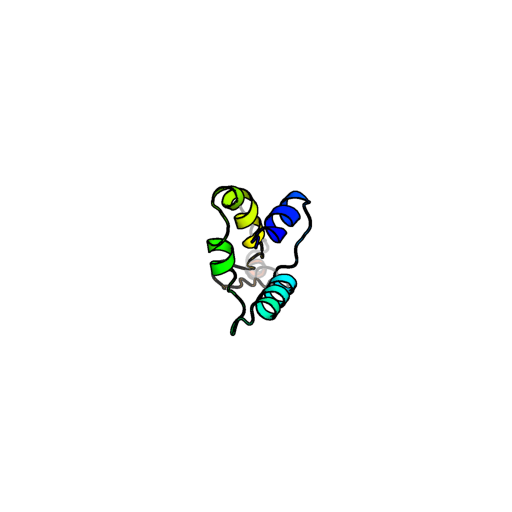.396 1.00 85.75 85 THR A N 1
ATOM 654 C CA . THR A 1 85 ? 31.477 -6.719 -36.343 1.00 85.75 85 THR A CA 1
ATOM 655 C C . THR A 1 85 ? 32.105 -5.347 -36.211 1.00 85.75 85 THR A C 1
ATOM 657 O O . THR A 1 85 ? 31.781 -4.471 -37.006 1.00 85.75 85 THR A O 1
ATOM 660 N N . GLY A 1 86 ? 32.931 -5.104 -35.192 1.00 88.31 86 GLY A N 1
ATOM 661 C CA . GLY A 1 86 ? 33.571 -3.805 -34.946 1.00 88.31 86 GLY A CA 1
ATOM 662 C C . GLY A 1 86 ? 32.623 -2.684 -34.496 1.00 88.31 86 GLY A C 1
ATOM 663 O O . GLY A 1 86 ? 33.068 -1.714 -33.890 1.00 88.31 86 GLY A O 1
ATOM 664 N N . ASN A 1 87 ? 31.314 -2.835 -34.714 1.00 87.56 87 ASN A N 1
ATOM 665 C CA . ASN A 1 87 ? 30.307 -1.808 -34.464 1.00 87.56 87 ASN A CA 1
ATOM 666 C C . ASN A 1 87 ? 29.308 -2.225 -33.375 1.00 87.56 87 ASN A C 1
ATOM 668 O O . ASN A 1 87 ? 29.019 -3.409 -33.181 1.00 87.56 87 ASN A O 1
ATOM 672 N N . ILE A 1 88 ? 28.757 -1.230 -32.675 1.00 89.12 88 ILE A N 1
ATOM 673 C CA . ILE A 1 88 ? 27.615 -1.408 -31.768 1.00 89.12 88 ILE A CA 1
ATOM 674 C C . ILE A 1 88 ? 26.303 -1.485 -32.557 1.00 89.12 88 ILE A C 1
ATOM 676 O O . ILE A 1 88 ? 26.205 -0.953 -33.662 1.00 89.12 88 ILE A O 1
ATOM 680 N N . CYS A 1 89 ? 25.272 -2.099 -31.971 1.00 85.12 89 CYS A N 1
ATOM 681 C CA . CYS A 1 89 ? 23.941 -2.109 -32.568 1.00 85.12 89 CYS A CA 1
ATOM 682 C C . CYS A 1 89 ? 23.375 -0.683 -32.609 1.00 85.12 89 CYS A C 1
ATOM 684 O O . CYS A 1 89 ? 22.998 -0.128 -31.575 1.00 85.12 89 CYS A O 1
ATOM 686 N N . VAL A 1 90 ? 23.282 -0.105 -33.802 1.00 86.62 90 VAL A N 1
ATOM 687 C CA . VAL A 1 90 ? 22.452 1.073 -34.054 1.00 86.62 90 VAL A CA 1
ATOM 688 C C . VAL A 1 90 ? 21.010 0.602 -34.189 1.00 86.62 90 VAL A C 1
ATOM 690 O O . VAL A 1 90 ? 20.690 -0.224 -35.041 1.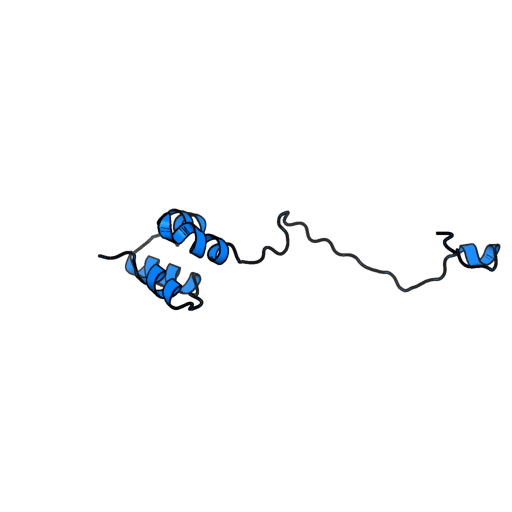00 86.62 90 VAL A O 1
ATOM 693 N N . ARG A 1 91 ? 20.130 1.078 -33.304 1.00 77.56 91 ARG A N 1
ATOM 694 C CA . ARG A 1 91 ? 18.691 0.882 -33.494 1.00 77.56 91 ARG A CA 1
ATOM 695 C C . ARG A 1 91 ? 18.271 1.759 -34.670 1.00 77.56 91 ARG A C 1
ATOM 697 O O . ARG A 1 91 ? 18.305 2.979 -34.543 1.00 77.56 91 ARG A O 1
ATOM 704 N N . HIS A 1 92 ? 17.890 1.146 -35.784 1.00 64.56 92 HIS A N 1
ATOM 705 C CA . HIS A 1 92 ? 17.051 1.827 -36.761 1.00 64.56 92 HIS A CA 1
ATOM 706 C C . HIS A 1 92 ? 15.644 1.902 -36.162 1.00 64.56 92 HIS A C 1
ATOM 708 O O . HIS A 1 92 ? 15.019 0.869 -35.919 1.00 64.56 92 HIS A O 1
ATOM 714 N N . LEU A 1 93 ? 15.240 3.120 -35.802 1.00 59.50 93 LEU A N 1
ATOM 715 C CA . LEU A 1 93 ? 13.854 3.483 -35.513 1.00 59.50 93 LEU A CA 1
ATOM 716 C C . LEU A 1 93 ? 13.114 3.710 -36.830 1.00 59.50 93 LEU A C 1
ATOM 718 O O . LEU A 1 93 ? 13.753 4.271 -37.750 1.00 59.50 93 LEU A O 1
#

Foldseek 3Di:
DDPPPVVVCVVVVDDDPPVVVQVVVCVVVVPPDRDDLVVVLVPDDPVCNVPVVCVSVPPDDPDPVPDDDDDDDDDDDADPCCVVVVDHDDDDD

Radius of gyration: 26.72 Å; Cα contacts (8 Å, |Δi|>4): 25; chains: 1; bounding box: 59×29×65 Å

Solvent-accessible surface area (backbone atoms only — not comparable to full-atom values): 6419 Å² total; per-residue (Å²): 137,81,93,49,75,63,62,56,42,54,76,68,72,54,89,73,63,63,68,63,50,46,54,52,50,27,64,75,68,68,46,95,60,73,79,50,72,67,57,55,61,66,69,46,56,78,89,52,37,79,71,47,48,62,64,72,60,58,66,80,65,96,39,95,82,76,63,82,91,80,89,84,80,75,82,93,71,80,69,77,61,36,82,80,66,76,52,76,88,76,80,83,128

Mean predicted aligned error: 14.59 Å

pLDDT: mean 72.16, std 13.06, range [35.22, 94.75]